Protein AF-A0A937Q7W2-F1 (afdb_monomer)

Mean predicted aligned error: 5.19 Å

Structure (mmCIF, N/CA/C/O backbone):
data_AF-A0A937Q7W2-F1
#
_entry.id   AF-A0A937Q7W2-F1
#
loop_
_atom_site.group_PDB
_atom_site.id
_atom_site.type_symbol
_atom_site.label_atom_id
_atom_site.label_alt_id
_atom_site.label_comp_id
_atom_site.label_asym_id
_atom_site.label_entity_id
_atom_site.label_seq_id
_atom_site.pdbx_PDB_ins_code
_atom_site.Cartn_x
_atom_site.Cartn_y
_atom_site.Cartn_z
_atom_site.occupancy
_atom_site.B_iso_or_equiv
_atom_site.auth_seq_id
_atom_site.auth_comp_id
_atom_site.auth_asym_id
_atom_site.auth_atom_id
_atom_site.pdbx_PDB_model_num
ATOM 1 N N . ILE A 1 1 ? 5.248 -11.087 -2.783 1.00 85.38 1 ILE A N 1
ATOM 2 C CA . ILE A 1 1 ? 5.780 -12.115 -3.715 1.00 85.38 1 ILE A CA 1
ATOM 3 C C . ILE A 1 1 ? 5.144 -11.975 -5.094 1.00 85.38 1 ILE A C 1
ATOM 5 O O . ILE A 1 1 ? 5.883 -11.715 -6.029 1.00 85.38 1 ILE A O 1
ATOM 9 N N . LEU A 1 2 ? 3.812 -12.060 -5.232 1.00 89.19 2 LEU A N 1
ATOM 10 C CA . LEU A 1 2 ? 3.140 -11.932 -6.537 1.00 89.19 2 LEU A CA 1
ATOM 11 C C . LEU A 1 2 ? 3.457 -10.609 -7.261 1.00 89.19 2 LEU A C 1
ATOM 13 O O . LEU A 1 2 ? 3.855 -10.629 -8.419 1.00 89.19 2 LEU A O 1
ATOM 17 N N . THR A 1 3 ? 3.338 -9.474 -6.566 1.00 88.69 3 THR A N 1
ATOM 18 C CA . THR A 1 3 ? 3.640 -8.138 -7.113 1.00 88.69 3 THR A CA 1
ATOM 19 C C . THR A 1 3 ? 5.086 -8.021 -7.585 1.00 88.69 3 THR A C 1
ATOM 21 O O . THR A 1 3 ? 5.343 -7.611 -8.709 1.00 88.69 3 THR A O 1
ATOM 24 N N . THR A 1 4 ? 6.036 -8.457 -6.758 1.00 91.88 4 THR A N 1
ATOM 25 C CA . THR A 1 4 ? 7.465 -8.475 -7.090 1.00 91.88 4 THR A CA 1
ATOM 26 C C . THR A 1 4 ? 7.774 -9.397 -8.274 1.00 91.88 4 THR A C 1
ATOM 28 O O . THR A 1 4 ? 8.563 -9.037 -9.141 1.00 91.88 4 THR A O 1
ATOM 31 N N . GLY A 1 5 ? 7.135 -10.569 -8.347 1.00 94.50 5 GLY A N 1
ATOM 32 C CA . GLY A 1 5 ? 7.278 -11.489 -9.479 1.00 94.50 5 GLY A CA 1
ATOM 33 C C . GLY A 1 5 ? 6.748 -10.888 -10.781 1.00 94.50 5 GLY A C 1
ATOM 34 O O . GLY A 1 5 ? 7.432 -10.935 -11.800 1.00 94.50 5 GLY A O 1
ATOM 35 N N . LEU A 1 6 ? 5.575 -10.251 -10.732 1.00 91.69 6 LEU A N 1
ATOM 36 C CA . LEU A 1 6 ? 5.004 -9.527 -11.867 1.00 91.69 6 LEU A CA 1
ATOM 37 C C . LEU A 1 6 ? 5.906 -8.366 -12.312 1.00 91.69 6 LEU A C 1
ATOM 39 O O . LEU A 1 6 ? 6.147 -8.208 -13.504 1.00 91.69 6 LEU A O 1
ATOM 43 N N . MET A 1 7 ? 6.456 -7.596 -11.370 1.00 94.50 7 MET A N 1
ATOM 44 C CA . MET A 1 7 ? 7.405 -6.517 -11.656 1.00 94.50 7 MET A CA 1
ATOM 45 C C . MET A 1 7 ? 8.634 -7.037 -12.415 1.00 94.50 7 MET A C 1
ATOM 47 O O . MET A 1 7 ? 8.986 -6.479 -13.450 1.00 94.50 7 MET A O 1
ATOM 51 N N . PHE A 1 8 ? 9.265 -8.121 -11.946 1.00 94.56 8 PHE A N 1
ATOM 52 C CA . PHE A 1 8 ? 10.420 -8.711 -12.632 1.00 94.56 8 PHE A CA 1
ATOM 53 C C . PHE A 1 8 ? 10.063 -9.297 -14.001 1.00 94.56 8 PHE A C 1
ATOM 55 O O . PHE A 1 8 ? 10.843 -9.166 -14.944 1.00 94.56 8 PHE A O 1
ATOM 62 N N . PHE A 1 9 ? 8.879 -9.896 -14.135 1.00 93.38 9 PHE A N 1
ATOM 63 C CA . PHE A 1 9 ? 8.378 -10.362 -15.424 1.00 93.38 9 PHE A CA 1
ATOM 64 C C . PHE A 1 9 ? 8.217 -9.202 -16.415 1.00 93.38 9 PHE A C 1
ATOM 66 O O . PHE A 1 9 ? 8.730 -9.283 -17.528 1.00 93.38 9 PHE A O 1
ATOM 73 N N . ILE A 1 10 ? 7.597 -8.091 -16.008 1.00 91.81 10 ILE A N 1
ATOM 74 C CA . ILE A 1 10 ? 7.454 -6.912 -16.873 1.00 91.81 10 ILE A CA 1
ATOM 75 C C . ILE A 1 10 ? 8.832 -6.319 -17.188 1.00 91.81 10 ILE A C 1
ATOM 77 O O . ILE A 1 10 ? 9.117 -6.043 -18.347 1.00 91.81 10 ILE A O 1
ATOM 81 N N . LEU A 1 11 ? 9.730 -6.201 -16.206 1.00 93.50 11 LEU A N 1
ATOM 82 C CA . LEU A 1 11 ? 11.099 -5.731 -16.436 1.00 93.50 11 LEU A CA 1
ATOM 83 C C . LEU A 1 11 ? 11.828 -6.571 -17.499 1.00 93.50 11 LEU A C 1
ATOM 85 O O . LEU A 1 11 ? 12.531 -6.012 -18.343 1.00 93.50 11 LEU A O 1
ATOM 89 N N . SER A 1 12 ? 11.624 -7.893 -17.507 1.00 91.88 12 SER A N 1
ATOM 90 C CA . SER A 1 12 ? 12.233 -8.786 -18.503 1.00 91.88 12 SER A CA 1
ATOM 91 C C . SER A 1 12 ? 11.815 -8.458 -19.944 1.00 91.88 12 SER A C 1
ATOM 93 O O . SER A 1 12 ? 12.620 -8.608 -20.860 1.00 91.88 12 SER A O 1
ATOM 95 N N . ILE A 1 13 ? 10.602 -7.925 -20.138 1.00 87.94 13 ILE A N 1
ATOM 96 C CA . ILE A 1 13 ? 10.093 -7.478 -21.443 1.00 87.94 13 ILE A CA 1
ATOM 97 C C . ILE A 1 13 ? 10.772 -6.164 -21.871 1.00 87.94 13 ILE A C 1
ATOM 99 O O . ILE A 1 13 ? 10.994 -5.932 -23.059 1.00 87.94 13 ILE A O 1
ATOM 103 N N . PHE A 1 14 ? 11.135 -5.302 -20.916 1.00 85.94 14 PHE A N 1
ATOM 104 C CA . PHE A 1 14 ? 11.669 -3.961 -21.181 1.00 85.94 14 PHE A CA 1
ATOM 105 C C . PHE A 1 14 ? 13.190 -3.925 -21.393 1.00 85.94 14 PHE A C 1
ATOM 107 O O . PHE A 1 14 ? 13.663 -3.095 -22.169 1.00 85.94 14 PHE A O 1
ATOM 114 N N . ILE A 1 15 ? 13.961 -4.814 -20.750 1.00 87.69 15 ILE A N 1
ATOM 115 C CA . ILE A 1 15 ? 15.435 -4.721 -20.680 1.00 87.69 15 ILE A CA 1
ATOM 116 C C . ILE A 1 15 ? 16.140 -4.641 -22.046 1.00 87.69 15 ILE A C 1
ATOM 118 O O . ILE A 1 15 ? 17.167 -3.971 -22.133 1.00 87.69 15 ILE A O 1
ATOM 122 N N . ASN A 1 16 ? 15.588 -5.243 -23.104 1.00 83.31 16 ASN A N 1
ATOM 123 C CA . ASN A 1 16 ? 16.199 -5.282 -24.443 1.00 83.31 16 ASN A CA 1
ATOM 124 C C . ASN A 1 16 ? 15.295 -4.714 -25.557 1.00 83.31 16 ASN A C 1
ATOM 126 O O . ASN A 1 16 ? 15.469 -5.044 -26.732 1.00 83.31 16 ASN A O 1
ATOM 130 N N . ASN A 1 17 ? 14.311 -3.878 -25.216 1.00 86.88 17 ASN A N 1
ATOM 131 C CA . ASN A 1 17 ? 13.348 -3.363 -26.191 1.00 86.88 17 ASN A CA 1
ATOM 132 C C . ASN A 1 17 ? 13.934 -2.205 -27.019 1.00 86.88 17 ASN A C 1
ATOM 134 O O . ASN A 1 17 ? 13.874 -1.061 -26.590 1.00 86.88 17 ASN A O 1
ATOM 138 N N . ARG A 1 18 ? 14.456 -2.479 -28.222 1.00 87.44 18 ARG A N 1
ATOM 139 C CA . ARG A 1 18 ? 15.082 -1.464 -29.098 1.00 87.44 18 ARG A CA 1
ATOM 140 C C . ARG A 1 18 ? 14.162 -0.297 -29.474 1.00 87.44 18 ARG A C 1
ATOM 142 O O . ARG A 1 18 ? 14.643 0.829 -29.562 1.00 87.44 18 ARG A O 1
ATOM 149 N N . GLU A 1 19 ? 12.865 -0.539 -29.642 1.00 88.81 19 GLU A N 1
ATOM 150 C CA . GLU A 1 19 ? 11.889 0.502 -30.004 1.00 88.81 19 GLU A CA 1
ATOM 151 C C . GLU A 1 19 ? 11.754 1.559 -28.906 1.00 88.81 19 GLU A C 1
ATOM 153 O O . GLU A 1 19 ? 11.670 2.756 -29.182 1.00 88.81 19 GLU A O 1
ATOM 158 N N . LEU A 1 20 ? 11.816 1.127 -27.642 1.00 87.25 20 LEU A N 1
ATOM 159 C CA . LEU A 1 20 ? 11.813 2.039 -26.503 1.00 87.25 20 LEU A CA 1
ATOM 160 C C . LEU A 1 20 ? 13.004 3.006 -26.572 1.00 87.25 20 LEU A C 1
ATOM 162 O O . LEU A 1 20 ? 12.830 4.201 -26.380 1.00 87.25 20 LEU A O 1
ATOM 166 N N . PHE A 1 21 ? 14.198 2.513 -26.902 1.00 89.94 21 PHE A N 1
ATOM 167 C CA . PHE A 1 21 ? 15.405 3.338 -27.040 1.00 89.94 21 PHE A CA 1
ATOM 168 C C . PHE A 1 21 ? 15.339 4.276 -28.247 1.00 89.94 21 PHE A C 1
ATOM 170 O O . PHE A 1 21 ? 15.738 5.440 -28.148 1.00 89.94 21 PHE A O 1
ATOM 177 N N . ALA A 1 22 ? 14.793 3.792 -29.365 1.00 90.06 22 ALA A N 1
ATOM 178 C CA . ALA A 1 22 ? 14.603 4.587 -30.572 1.00 90.06 22 ALA A CA 1
ATOM 179 C C . ALA A 1 22 ? 13.672 5.787 -30.325 1.00 90.06 22 ALA A C 1
ATOM 181 O O . ALA A 1 22 ? 13.958 6.890 -30.795 1.00 90.06 22 ALA A O 1
ATOM 182 N N . ALA A 1 23 ? 12.620 5.618 -29.514 1.00 90.69 23 ALA A N 1
ATOM 183 C CA . ALA A 1 23 ? 11.714 6.703 -29.128 1.00 90.69 23 ALA A CA 1
ATOM 184 C C . ALA A 1 23 ? 12.425 7.855 -28.387 1.00 90.69 23 ALA A C 1
ATOM 186 O O . ALA A 1 23 ? 12.034 9.014 -28.523 1.00 90.69 23 ALA A O 1
ATOM 187 N N . PHE A 1 24 ? 13.507 7.553 -27.661 1.00 90.12 24 PHE A N 1
ATOM 188 C CA . PHE A 1 24 ? 14.360 8.536 -26.982 1.00 90.12 24 PHE A CA 1
ATOM 189 C C . PHE A 1 24 ? 15.619 8.912 -27.783 1.00 90.12 24 PHE A C 1
ATOM 191 O O . PHE A 1 24 ? 16.509 9.570 -27.248 1.00 90.12 24 PHE A O 1
ATOM 198 N N . ARG A 1 25 ? 15.692 8.531 -29.069 1.00 91.25 25 ARG A N 1
ATOM 199 C CA . ARG A 1 25 ? 16.820 8.799 -29.983 1.00 91.25 25 ARG A CA 1
ATOM 200 C C . ARG A 1 25 ? 18.170 8.271 -29.481 1.00 91.25 25 ARG A C 1
ATOM 202 O O . ARG A 1 25 ? 19.205 8.888 -29.713 1.00 91.25 25 ARG A O 1
ATOM 209 N N . MET A 1 26 ? 18.163 7.130 -28.795 1.00 90.50 26 MET A N 1
ATOM 210 C CA . MET A 1 26 ? 19.389 6.455 -28.368 1.00 90.50 26 MET A CA 1
ATOM 211 C C . MET A 1 26 ? 19.883 5.494 -29.454 1.00 90.50 26 MET A C 1
ATOM 213 O O . MET A 1 26 ? 19.131 4.640 -29.917 1.00 90.50 26 MET A O 1
ATOM 217 N N . GLU A 1 27 ? 21.161 5.599 -29.825 1.00 87.44 27 GLU A N 1
ATOM 218 C CA . GLU A 1 27 ? 21.777 4.759 -30.868 1.00 87.44 27 GLU A CA 1
ATOM 219 C C . GLU A 1 27 ? 22.082 3.329 -30.390 1.00 87.44 27 GLU A C 1
ATOM 221 O O . GLU A 1 27 ? 22.078 2.381 -31.175 1.00 87.44 27 GLU A O 1
ATOM 226 N N . HIS A 1 28 ? 22.310 3.156 -29.084 1.00 87.12 28 HIS A N 1
ATOM 227 C CA . HIS A 1 28 ? 22.632 1.871 -28.473 1.00 87.12 28 HIS A CA 1
ATOM 228 C C . HIS A 1 28 ? 21.705 1.555 -27.299 1.00 87.12 28 HIS A C 1
ATOM 230 O O . HIS A 1 28 ? 21.349 2.425 -26.501 1.00 87.12 28 HIS A O 1
ATOM 236 N N . THR A 1 29 ? 21.362 0.276 -27.157 1.00 87.62 29 THR A N 1
ATOM 237 C CA . THR A 1 29 ? 20.664 -0.237 -25.975 1.00 87.62 29 THR A CA 1
ATOM 238 C C . THR A 1 29 ? 21.604 -0.249 -24.774 1.00 87.62 29 THR A C 1
ATOM 240 O O . THR A 1 29 ? 22.729 -0.738 -24.868 1.00 87.62 29 THR A O 1
ATOM 243 N N . SER A 1 30 ? 21.130 0.240 -23.630 1.00 89.81 30 SER A N 1
ATOM 244 C CA . SER A 1 30 ? 21.881 0.286 -22.373 1.00 89.81 30 SER A CA 1
ATOM 245 C C . SER A 1 30 ? 21.030 -0.259 -21.235 1.00 89.81 30 SER A C 1
ATOM 247 O O . SER A 1 30 ? 19.917 0.211 -21.013 1.00 89.81 30 SER A O 1
ATOM 249 N N . ILE A 1 31 ? 21.575 -1.208 -20.469 1.00 89.44 31 ILE A N 1
ATOM 250 C CA . ILE A 1 31 ? 20.884 -1.815 -19.319 1.00 89.44 31 ILE A CA 1
ATOM 251 C C . ILE A 1 31 ? 20.479 -0.741 -18.297 1.00 89.44 31 ILE A C 1
ATOM 253 O O . ILE A 1 31 ? 19.369 -0.772 -17.768 1.00 89.44 31 ILE A O 1
ATOM 257 N N . TYR A 1 32 ? 21.343 0.249 -18.059 1.00 90.69 32 TYR A N 1
ATOM 258 C CA . TYR A 1 32 ? 21.073 1.341 -17.121 1.00 90.69 32 TYR A CA 1
ATOM 259 C C . TYR A 1 32 ? 19.878 2.195 -17.557 1.00 90.69 32 TYR A C 1
ATOM 261 O O . TYR A 1 32 ? 19.019 2.530 -16.743 1.00 90.69 32 TYR A O 1
ATOM 269 N N . ALA A 1 33 ? 19.793 2.503 -18.851 1.00 90.88 33 ALA A N 1
ATOM 270 C CA . ALA A 1 33 ? 18.673 3.255 -19.403 1.00 90.88 33 ALA A CA 1
ATOM 271 C C . ALA A 1 33 ? 17.377 2.428 -19.400 1.00 90.88 33 ALA A C 1
ATOM 273 O O . ALA A 1 33 ? 16.329 2.970 -19.060 1.00 90.88 33 ALA A O 1
ATOM 274 N N . SER A 1 34 ? 17.441 1.113 -19.653 1.00 91.06 34 SER A N 1
ATOM 275 C CA . SER A 1 34 ? 16.278 0.223 -19.500 1.00 91.06 34 SER A CA 1
ATOM 276 C C . SER A 1 34 ? 15.702 0.263 -18.087 1.00 91.06 34 SER A C 1
ATOM 278 O O . SER A 1 34 ? 14.488 0.358 -17.928 1.00 91.06 34 SER A O 1
ATOM 280 N N . LEU A 1 35 ? 16.553 0.215 -17.056 1.00 92.31 35 LEU A N 1
ATOM 281 C CA . LEU A 1 35 ? 16.111 0.290 -15.660 1.00 92.31 35 LEU A CA 1
ATOM 282 C C . LEU A 1 35 ? 15.451 1.638 -15.345 1.00 92.31 35 LEU A C 1
ATOM 284 O O . LEU A 1 35 ? 14.422 1.676 -14.672 1.00 92.31 35 LEU A O 1
ATOM 288 N N . PHE A 1 36 ? 16.007 2.733 -15.868 1.00 91.75 36 PHE A N 1
ATOM 289 C CA . PHE A 1 36 ? 15.434 4.068 -15.711 1.00 91.75 36 PHE A CA 1
ATOM 290 C C . PHE A 1 36 ? 14.059 4.190 -16.387 1.00 91.75 36 PHE A C 1
ATOM 292 O O . PHE A 1 36 ? 13.086 4.590 -15.745 1.00 91.75 36 PHE A O 1
ATOM 299 N N . PHE A 1 37 ? 13.950 3.795 -17.660 1.00 91.06 37 PHE A N 1
ATOM 300 C CA . PHE A 1 37 ? 12.683 3.833 -18.394 1.00 91.06 37 PHE A CA 1
ATOM 301 C C . PHE A 1 37 ? 11.638 2.909 -17.781 1.00 91.06 37 PHE A C 1
ATOM 303 O O . PHE A 1 37 ? 10.476 3.296 -17.672 1.00 91.06 37 PHE A O 1
ATOM 310 N N . PHE A 1 38 ? 12.044 1.718 -17.336 1.00 93.19 38 PHE A N 1
ATOM 311 C CA . PHE A 1 38 ? 11.165 0.817 -16.606 1.00 93.19 38 PHE A CA 1
ATOM 312 C C . PHE A 1 38 ? 10.625 1.485 -15.342 1.00 93.19 38 PHE A C 1
ATOM 314 O O . PHE A 1 38 ? 9.417 1.479 -15.140 1.00 93.19 38 PHE A O 1
ATOM 321 N N . GLY A 1 39 ? 11.481 2.121 -14.534 1.00 92.38 39 GLY A N 1
ATOM 322 C CA . GLY A 1 39 ? 11.051 2.826 -13.326 1.00 92.38 39 GLY A CA 1
ATOM 323 C C . GLY A 1 39 ? 9.962 3.864 -13.602 1.00 92.38 39 GLY A C 1
ATOM 324 O O . GLY A 1 39 ? 8.972 3.910 -12.880 1.00 92.38 39 GLY A O 1
ATOM 325 N N . PHE A 1 40 ? 10.097 4.639 -14.681 1.00 91.00 40 PHE A N 1
ATOM 326 C CA . PHE A 1 40 ? 9.096 5.629 -15.084 1.00 91.00 40 PHE A CA 1
ATOM 327 C C . PHE A 1 40 ? 7.803 4.993 -15.622 1.00 91.00 40 PHE A C 1
ATOM 329 O O . PHE A 1 40 ? 6.704 5.348 -15.196 1.00 91.00 40 PHE A O 1
ATOM 336 N N . LEU A 1 41 ? 7.917 4.032 -16.542 1.00 91.12 41 LEU A N 1
ATOM 337 C CA . LEU A 1 41 ? 6.769 3.414 -17.218 1.00 91.12 41 LEU A CA 1
ATOM 338 C C . LEU A 1 41 ? 6.011 2.421 -16.329 1.00 91.12 41 LEU A C 1
ATOM 340 O O . LEU A 1 41 ? 4.838 2.143 -16.579 1.00 91.12 41 LEU A O 1
ATOM 344 N N . TYR A 1 42 ? 6.649 1.917 -15.273 1.00 93.88 42 TYR A N 1
ATOM 345 C CA . TYR A 1 42 ? 6.026 1.030 -14.298 1.00 93.88 42 TYR A CA 1
ATOM 346 C C . TYR A 1 42 ? 5.109 1.779 -13.319 1.00 93.88 42 TYR A C 1
ATOM 348 O O . TYR A 1 42 ? 4.168 1.176 -12.814 1.00 93.88 42 TYR A O 1
ATOM 356 N N . VAL A 1 43 ? 5.292 3.089 -13.098 1.00 94.12 43 VAL A N 1
ATOM 357 C CA . VAL A 1 43 ? 4.458 3.894 -12.176 1.00 94.12 43 VAL A CA 1
ATOM 358 C C . VAL A 1 43 ? 2.944 3.732 -12.398 1.00 94.12 43 VAL A C 1
ATOM 360 O O . VAL A 1 43 ? 2.241 3.440 -11.430 1.00 94.12 43 VAL A O 1
ATOM 363 N N . PRO A 1 44 ? 2.382 3.902 -13.614 1.00 93.38 44 PRO A N 1
ATOM 364 C CA . PRO A 1 44 ? 0.942 3.728 -13.820 1.00 93.38 44 PRO A CA 1
ATOM 365 C C . PRO A 1 44 ? 0.475 2.283 -13.593 1.00 93.38 44 PRO A C 1
ATOM 367 O O . PRO A 1 44 ? -0.637 2.068 -13.114 1.00 93.38 44 PRO A O 1
ATOM 370 N N . ILE A 1 45 ? 1.321 1.296 -13.899 1.00 93.12 45 ILE A N 1
ATOM 371 C CA . ILE A 1 45 ? 1.026 -0.121 -13.654 1.00 93.12 45 ILE A CA 1
ATOM 372 C C . ILE A 1 45 ? 0.955 -0.369 -12.145 1.00 93.12 45 ILE A C 1
ATOM 374 O O . ILE A 1 45 ? -0.026 -0.927 -11.653 1.00 93.12 45 ILE A O 1
ATOM 378 N N . ASP A 1 46 ? 1.962 0.100 -11.408 1.00 93.81 46 ASP A N 1
ATOM 379 C CA . ASP A 1 46 ? 2.023 0.006 -9.953 1.00 93.81 46 ASP A CA 1
ATOM 380 C C . ASP A 1 46 ? 0.831 0.700 -9.296 1.00 93.81 46 ASP A C 1
ATOM 382 O O . ASP A 1 46 ? 0.197 0.130 -8.415 1.00 93.81 46 ASP A O 1
ATOM 386 N N . MET A 1 47 ? 0.441 1.877 -9.792 1.00 93.56 47 MET A N 1
ATOM 387 C CA . MET A 1 47 ? -0.732 2.595 -9.303 1.00 93.56 47 MET A CA 1
ATOM 388 C C . MET A 1 47 ? -1.996 1.732 -9.382 1.00 93.56 47 MET A C 1
ATOM 390 O O . MET A 1 47 ? -2.721 1.630 -8.393 1.00 93.56 47 MET A O 1
ATOM 394 N N . ILE A 1 48 ? -2.245 1.060 -10.509 1.00 94.38 48 ILE A N 1
ATOM 395 C CA . ILE A 1 48 ? -3.406 0.172 -10.667 1.00 94.38 48 ILE A CA 1
ATOM 396 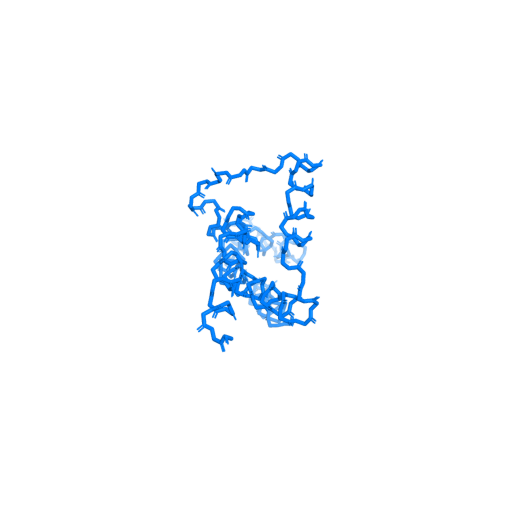C C . ILE A 1 48 ? -3.312 -1.014 -9.701 1.00 94.38 48 ILE A C 1
ATOM 398 O O . ILE A 1 48 ? -4.269 -1.299 -8.980 1.00 94.38 48 ILE A O 1
ATOM 402 N N . LEU A 1 49 ? -2.157 -1.683 -9.641 1.00 94.12 49 LEU A N 1
ATOM 403 C CA . LEU A 1 49 ? -1.935 -2.815 -8.737 1.00 94.12 49 LEU A CA 1
ATOM 404 C C . LEU A 1 49 ? -2.111 -2.412 -7.265 1.00 94.12 49 LEU A C 1
ATOM 406 O O . LEU A 1 49 ? -2.700 -3.161 -6.480 1.00 94.12 49 LEU A O 1
ATOM 410 N N . SER A 1 50 ? -1.662 -1.209 -6.902 1.00 94.06 50 SER A N 1
ATOM 411 C CA . SER A 1 50 ? -1.758 -0.663 -5.551 1.00 94.06 50 SER A CA 1
ATOM 412 C C . SER A 1 50 ? -3.208 -0.468 -5.115 1.00 94.06 50 SER A C 1
ATOM 414 O O . SER A 1 50 ? -3.518 -0.718 -3.956 1.00 94.06 50 SER A O 1
ATOM 416 N N . VAL A 1 51 ? -4.132 -0.122 -6.021 1.00 95.69 51 VAL A N 1
ATOM 417 C CA . VAL A 1 51 ? -5.561 0.009 -5.688 1.00 95.69 51 VAL A CA 1
ATOM 418 C C . VAL A 1 51 ? -6.131 -1.327 -5.209 1.00 95.69 51 VAL A C 1
ATOM 420 O O . VAL A 1 51 ? -6.805 -1.378 -4.176 1.00 95.69 51 VAL A O 1
ATOM 423 N N . PHE A 1 52 ? -5.820 -2.421 -5.912 1.00 94.75 52 PHE A N 1
ATOM 424 C CA . PHE A 1 52 ? -6.246 -3.766 -5.516 1.00 94.75 52 PHE A CA 1
ATOM 425 C C . PHE A 1 52 ? -5.569 -4.215 -4.218 1.00 94.75 52 PHE A C 1
ATOM 427 O O . PHE A 1 52 ? -6.238 -4.738 -3.324 1.00 94.75 52 PHE A O 1
ATOM 434 N N . GLY A 1 53 ? -4.264 -3.959 -4.081 1.00 94.75 53 GLY A N 1
ATOM 435 C CA . GLY A 1 53 ? -3.516 -4.250 -2.858 1.00 94.75 53 GLY A CA 1
ATOM 436 C C . GLY A 1 53 ? -4.072 -3.505 -1.642 1.00 94.75 53 GLY A C 1
ATOM 437 O O . GLY A 1 53 ? -4.319 -4.109 -0.601 1.00 94.75 53 GLY A O 1
ATOM 438 N N . ASN A 1 54 ? -4.364 -2.214 -1.796 1.00 95.94 54 ASN A N 1
ATOM 439 C CA . ASN A 1 54 ? -4.958 -1.373 -0.764 1.00 95.94 54 ASN A CA 1
ATOM 440 C C . ASN A 1 54 ? -6.366 -1.852 -0.392 1.00 95.94 54 ASN A C 1
ATOM 442 O O . ASN A 1 54 ? -6.721 -1.857 0.783 1.00 95.94 54 ASN A O 1
ATOM 446 N N . MET A 1 55 ? -7.172 -2.300 -1.360 1.00 95.62 55 MET A N 1
ATOM 447 C CA . MET A 1 55 ? -8.487 -2.883 -1.079 1.00 95.62 55 MET A CA 1
ATOM 448 C C . MET A 1 55 ? -8.385 -4.145 -0.216 1.00 95.62 55 MET A C 1
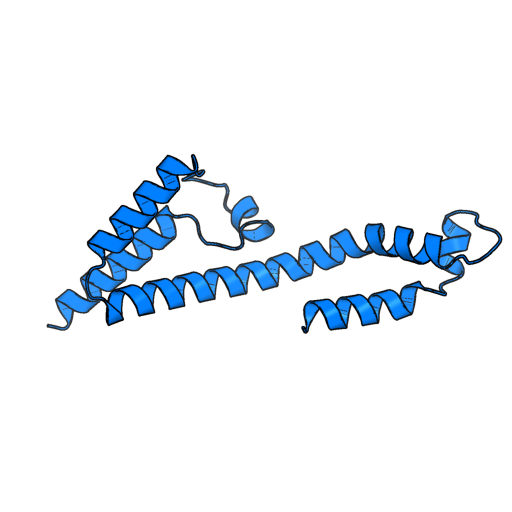ATOM 450 O O . MET A 1 55 ? -9.124 -4.271 0.761 1.00 95.62 55 MET A O 1
ATOM 454 N N . LEU A 1 56 ? -7.454 -5.044 -0.542 1.00 96.12 56 LEU A N 1
ATOM 455 C CA . LEU A 1 56 ? -7.214 -6.253 0.243 1.00 96.12 56 LEU A CA 1
ATOM 456 C C . LEU A 1 56 ? -6.680 -5.917 1.645 1.00 96.12 56 LEU A C 1
ATOM 458 O O . LEU A 1 56 ? -7.182 -6.439 2.635 1.00 96.12 56 LEU A O 1
ATOM 462 N N . SER A 1 57 ? -5.731 -4.984 1.736 1.00 96.88 57 SER A N 1
ATOM 463 C CA . SER A 1 57 ? -5.180 -4.497 3.005 1.00 96.88 57 SER A CA 1
ATOM 464 C C . SER A 1 57 ? -6.270 -3.931 3.922 1.00 96.88 57 SER A C 1
ATOM 466 O O . SER A 1 57 ? -6.357 -4.297 5.092 1.00 96.88 57 SER A O 1
ATOM 468 N N . ARG A 1 58 ? -7.180 -3.109 3.382 1.00 97.00 58 ARG A N 1
ATOM 469 C CA . ARG A 1 58 ? -8.316 -2.566 4.142 1.00 97.00 58 ARG A CA 1
ATOM 470 C C . ARG A 1 58 ? -9.245 -3.654 4.672 1.00 97.00 58 ARG A C 1
ATOM 472 O O . ARG A 1 58 ? -9.749 -3.527 5.783 1.00 97.00 58 ARG A O 1
ATOM 479 N N . ARG A 1 59 ? -9.465 -4.721 3.901 1.00 96.81 59 ARG A N 1
ATOM 480 C CA . ARG A 1 59 ? -10.248 -5.875 4.353 1.00 96.81 59 ARG A CA 1
ATOM 481 C C . ARG A 1 59 ? -9.559 -6.599 5.513 1.00 96.81 59 ARG A C 1
ATOM 483 O O . ARG A 1 59 ? -10.218 -6.858 6.515 1.00 96.81 59 ARG A O 1
ATOM 490 N N . HIS A 1 60 ? -8.255 -6.852 5.407 1.00 97.50 60 HIS A N 1
ATOM 491 C CA . HIS A 1 60 ? -7.487 -7.486 6.481 1.00 97.50 60 HIS A CA 1
ATOM 492 C C . HIS A 1 60 ? -7.501 -6.663 7.776 1.00 97.50 60 HIS A C 1
ATOM 494 O O . HIS A 1 60 ? -7.572 -7.237 8.855 1.00 97.50 60 HIS A O 1
ATOM 500 N N . GLU A 1 61 ? -7.492 -5.328 7.693 1.00 97.06 61 GLU A N 1
ATOM 501 C CA . GLU A 1 61 ? -7.638 -4.471 8.879 1.00 97.06 61 GLU A CA 1
ATOM 502 C C . GLU A 1 61 ? -8.977 -4.675 9.593 1.00 97.06 61 GLU A C 1
ATOM 504 O O . GLU A 1 61 ? -9.003 -4.744 10.817 1.00 97.06 61 GLU A O 1
ATOM 509 N N . TYR A 1 62 ? -10.088 -4.804 8.860 1.00 96.69 62 TYR A N 1
ATOM 510 C CA . TYR A 1 62 ? -11.384 -5.080 9.488 1.00 96.69 62 TYR A CA 1
ATOM 511 C C . TYR A 1 62 ? -11.442 -6.475 10.113 1.00 96.69 62 TYR A C 1
ATOM 513 O O . TYR A 1 62 ? -12.003 -6.629 11.194 1.00 96.69 62 TYR A O 1
ATOM 521 N N . GLU A 1 63 ? -10.858 -7.477 9.454 1.00 96.81 63 GLU A N 1
ATOM 522 C CA . GLU A 1 63 ? -10.764 -8.844 9.981 1.00 96.81 63 GLU A CA 1
ATOM 523 C C . GLU A 1 63 ? -9.888 -8.889 11.247 1.00 96.81 63 GLU A C 1
ATOM 525 O O . GLU A 1 63 ? -10.241 -9.540 12.230 1.00 96.81 63 GLU A O 1
ATOM 530 N N . ALA A 1 64 ? -8.786 -8.134 11.271 1.00 96.19 64 ALA A N 1
ATOM 531 C CA . ALA A 1 64 ? -7.930 -7.990 12.445 1.00 96.19 64 ALA A CA 1
ATOM 532 C C . ALA A 1 64 ? -8.633 -7.246 13.592 1.00 96.19 64 ALA A C 1
ATOM 534 O O . ALA A 1 64 ? -8.515 -7.655 14.750 1.00 96.19 64 ALA A O 1
ATOM 535 N N . ASP A 1 65 ? -9.386 -6.185 13.283 1.00 96.06 65 ASP A N 1
ATOM 536 C CA . ASP A 1 65 ? -10.177 -5.446 14.269 1.00 96.06 65 ASP A CA 1
ATOM 537 C C . ASP A 1 65 ? -11.243 -6.339 14.913 1.00 96.06 65 ASP A C 1
ATOM 539 O O . ASP A 1 65 ? -11.389 -6.343 16.138 1.00 96.06 65 ASP A O 1
ATOM 543 N N . ASP A 1 66 ? -11.955 -7.123 14.102 1.00 94.81 66 ASP A N 1
ATOM 544 C CA . ASP A 1 66 ? -12.939 -8.091 14.583 1.00 94.81 66 ASP A CA 1
ATOM 545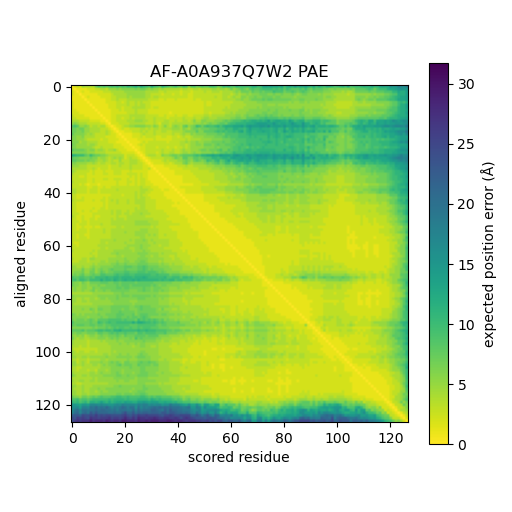 C C . ASP A 1 66 ? -12.288 -9.148 15.484 1.00 94.81 66 ASP A C 1
ATOM 547 O O . ASP A 1 66 ? -12.705 -9.333 16.630 1.00 94.81 66 ASP A O 1
ATOM 551 N N . TYR A 1 67 ? -11.196 -9.766 15.028 1.00 95.25 67 TYR A N 1
ATOM 552 C CA . TYR A 1 67 ? -10.457 -10.759 15.807 1.00 95.25 67 TYR A CA 1
ATOM 553 C C . TYR A 1 67 ? -9.965 -10.209 17.158 1.00 95.25 67 TYR A C 1
ATOM 555 O O . TYR A 1 67 ? -10.086 -10.871 18.194 1.00 95.25 67 TYR A O 1
ATOM 563 N N . ALA A 1 68 ? -9.436 -8.983 17.182 1.00 93.88 68 ALA A N 1
ATOM 564 C CA . ALA A 1 68 ? -8.968 -8.347 18.410 1.00 93.88 68 ALA A CA 1
ATOM 565 C C . ALA A 1 68 ? -10.118 -8.100 19.401 1.00 93.88 68 ALA A C 1
ATOM 567 O O . ALA A 1 68 ? -9.978 -8.351 20.603 1.00 93.88 68 ALA A O 1
ATOM 568 N N . VAL A 1 69 ? -11.270 -7.636 18.907 1.00 93.56 69 VAL A N 1
ATOM 569 C CA . VAL A 1 69 ? -12.455 -7.361 19.730 1.00 93.56 69 VAL A CA 1
ATOM 570 C C . VAL A 1 69 ? -13.059 -8.645 20.288 1.00 93.56 69 VAL A C 1
ATOM 572 O O . VAL A 1 69 ? -13.383 -8.685 21.478 1.00 93.56 69 VAL A O 1
ATOM 575 N N . THR A 1 70 ? -13.195 -9.686 19.467 1.00 91.06 70 THR A N 1
ATOM 576 C CA . THR A 1 70 ? -13.782 -10.972 19.876 1.00 91.06 70 THR A CA 1
ATOM 577 C C . THR A 1 70 ? -12.888 -11.715 20.869 1.00 91.06 70 THR A C 1
ATOM 579 O O . THR A 1 70 ? -13.390 -12.263 21.854 1.00 91.06 70 THR A O 1
ATOM 582 N N . THR A 1 71 ? -11.567 -11.663 20.675 1.00 93.25 71 THR A N 1
ATOM 583 C CA . THR A 1 71 ? -10.593 -12.350 21.535 1.00 93.25 71 THR A CA 1
ATOM 584 C C . THR A 1 71 ? -10.382 -11.625 22.863 1.00 93.25 71 THR A C 1
ATOM 586 O O . THR A 1 71 ? -10.475 -12.234 23.928 1.00 93.25 71 THR A O 1
ATOM 589 N N . TYR A 1 7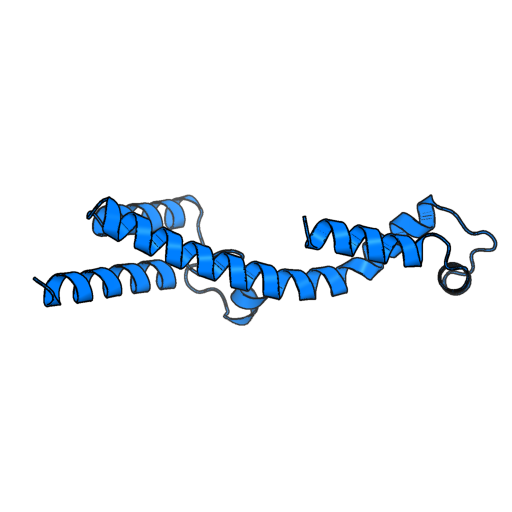2 ? -10.111 -10.314 22.836 1.00 91.19 72 TYR A N 1
ATOM 590 C CA . TYR A 1 72 ? -9.774 -9.559 24.049 1.00 91.19 72 TYR A CA 1
ATOM 591 C C . TYR A 1 72 ? -11.008 -9.061 24.816 1.00 91.19 72 TYR A C 1
ATOM 593 O O . TYR A 1 72 ? -10.909 -8.710 25.992 1.00 91.19 72 TYR A O 1
ATOM 601 N N . ARG A 1 73 ? -12.179 -9.010 24.162 1.00 88.62 73 ARG A N 1
ATOM 602 C CA . ARG A 1 73 ? -13.474 -8.609 24.744 1.00 88.62 73 ARG A CA 1
ATOM 603 C C . ARG A 1 73 ? -13.480 -7.225 25.410 1.00 88.62 73 ARG A C 1
ATOM 605 O O . ARG A 1 73 ? -14.360 -6.924 26.212 1.00 88.62 73 ARG A O 1
ATOM 612 N N . LYS A 1 74 ? -12.538 -6.341 25.049 1.00 91.25 74 LYS A N 1
ATOM 613 C CA . LYS A 1 74 ? -12.505 -4.924 25.478 1.00 91.25 74 LYS A CA 1
ATOM 614 C C . LYS A 1 74 ? -12.513 -3.939 24.298 1.00 91.25 74 LYS A C 1
ATOM 616 O O . LYS A 1 74 ? -11.578 -3.154 24.128 1.00 91.25 74 LYS A O 1
ATOM 621 N N . PRO A 1 75 ? -13.590 -3.912 23.500 1.00 92.81 75 PRO A N 1
ATOM 622 C CA . PRO A 1 75 ? -13.729 -3.005 22.357 1.00 92.81 75 PRO A CA 1
ATOM 623 C C . PRO A 1 75 ? -13.575 -1.513 22.698 1.00 92.81 75 PRO A C 1
ATOM 625 O O . PRO A 1 75 ? -13.059 -0.750 21.884 1.00 92.81 75 PRO A O 1
ATOM 628 N N . GLN A 1 76 ? -13.953 -1.072 23.906 1.00 94.44 76 GLN A N 1
ATOM 629 C CA . GLN A 1 76 ? -13.768 0.332 24.308 1.00 94.44 76 GLN A CA 1
ATOM 630 C C . GLN A 1 76 ? -12.290 0.723 24.431 1.00 94.44 76 GLN A C 1
ATOM 632 O O . GLN A 1 76 ? -11.916 1.827 24.037 1.00 94.44 76 GLN A O 1
ATOM 637 N N . SER A 1 77 ? -11.437 -0.184 24.920 1.00 94.44 77 SER A N 1
ATOM 638 C CA . SER A 1 77 ? -9.990 0.044 24.997 1.00 94.44 77 SER A CA 1
ATOM 639 C C . SER A 1 77 ? -9.381 0.188 23.602 1.00 94.44 77 SER A C 1
ATOM 641 O O . SER A 1 77 ? -8.561 1.075 23.383 1.00 94.44 77 SER A O 1
ATOM 643 N N . MET A 1 78 ? -9.842 -0.615 22.640 1.00 94.81 78 MET A N 1
ATOM 644 C CA . MET A 1 78 ? -9.415 -0.513 21.245 1.00 94.81 78 MET A CA 1
ATOM 645 C C . MET A 1 78 ? -9.845 0.812 20.603 1.00 94.81 78 MET A C 1
ATOM 647 O O . MET A 1 78 ? -9.031 1.496 19.987 1.00 94.81 78 MET A O 1
ATOM 651 N N . ILE A 1 79 ? -11.101 1.230 20.802 1.00 96.38 79 ILE A N 1
ATOM 652 C CA . ILE A 1 79 ? -11.589 2.533 20.323 1.00 96.38 79 ILE A CA 1
ATOM 653 C C . ILE A 1 79 ? -10.770 3.679 20.935 1.00 96.38 79 ILE A C 1
ATOM 655 O O . ILE A 1 79 ? -10.433 4.634 20.233 1.00 96.38 79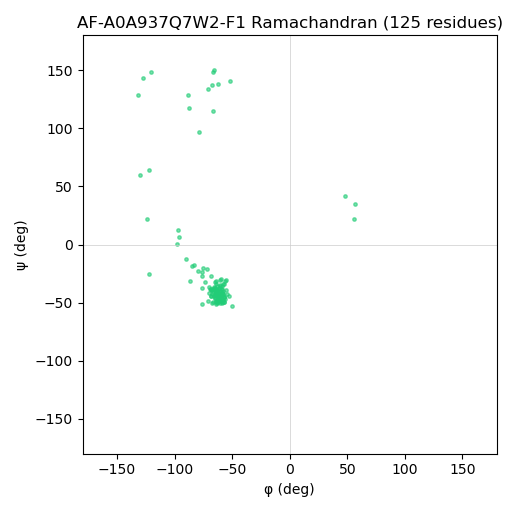 ILE A O 1
ATOM 659 N N . ALA A 1 80 ? -10.450 3.606 22.230 1.00 97.00 80 ALA A N 1
ATOM 660 C CA . ALA A 1 80 ? -9.628 4.610 22.900 1.00 97.00 80 ALA A CA 1
ATOM 661 C C . ALA A 1 80 ? -8.207 4.665 22.317 1.00 97.00 80 ALA A C 1
ATOM 663 O O . ALA A 1 80 ? -7.709 5.756 22.043 1.00 97.00 80 ALA A O 1
ATOM 664 N N . ALA A 1 81 ? -7.591 3.508 22.056 1.00 95.75 81 ALA A N 1
ATOM 665 C CA . ALA A 1 81 ? -6.276 3.422 21.426 1.00 95.75 81 ALA A CA 1
ATOM 666 C C . ALA A 1 81 ? -6.274 4.027 20.012 1.00 95.75 81 ALA A C 1
ATOM 668 O O . ALA A 1 81 ? -5.426 4.863 19.710 1.00 95.75 81 ALA A O 1
ATOM 669 N N . LEU A 1 82 ? -7.265 3.691 19.176 1.00 96.31 82 LEU A N 1
ATOM 670 C CA . LEU A 1 82 ? -7.408 4.244 17.824 1.00 96.31 82 LEU A CA 1
ATOM 671 C C . LEU A 1 82 ? -7.566 5.771 17.833 1.00 96.31 82 LEU A C 1
ATOM 673 O O . LEU A 1 82 ? -6.948 6.468 17.026 1.00 96.31 82 LEU A O 1
ATOM 677 N N . LYS A 1 83 ? -8.365 6.308 18.764 1.00 96.81 83 LYS A N 1
ATOM 678 C CA . LYS A 1 83 ? -8.507 7.760 18.943 1.00 96.81 83 LYS A CA 1
ATOM 679 C C . LYS A 1 83 ? -7.191 8.404 19.355 1.00 96.81 83 LYS A C 1
ATOM 681 O O . LYS A 1 83 ? -6.811 9.402 18.754 1.00 96.81 83 LYS A O 1
ATOM 686 N N . LYS A 1 84 ? -6.504 7.830 20.347 1.00 97.12 84 LYS A N 1
ATOM 687 C CA . LYS A 1 84 ? -5.225 8.348 20.837 1.00 97.12 84 LYS A CA 1
ATOM 688 C C . LYS A 1 84 ? -4.186 8.393 19.716 1.00 97.12 84 LYS A C 1
ATOM 690 O O . LYS A 1 84 ? -3.657 9.458 19.439 1.00 97.12 84 LYS A O 1
ATOM 695 N N . LEU A 1 85 ? -4.009 7.291 18.985 1.00 96.06 85 LEU A N 1
ATOM 696 C CA . LEU A 1 85 ? -3.102 7.231 17.833 1.00 96.06 85 LEU A CA 1
ATOM 697 C C . LEU A 1 85 ? -3.456 8.246 16.742 1.00 96.06 85 LEU A C 1
ATOM 699 O O . LEU A 1 85 ? -2.563 8.791 16.100 1.00 96.06 85 LEU A O 1
ATOM 703 N N . SER A 1 86 ? -4.746 8.511 16.524 1.00 95.69 86 SER A N 1
ATOM 704 C CA . SER A 1 86 ? -5.176 9.503 15.531 1.00 95.69 86 SER A CA 1
ATOM 705 C C . SER A 1 86 ? -4.841 10.929 15.953 1.00 95.69 86 SER A C 1
ATOM 707 O O . SER A 1 86 ? -4.461 11.730 15.103 1.00 95.69 86 SER A O 1
ATOM 709 N N . VAL A 1 87 ? -4.977 11.241 17.245 1.00 96.50 87 VAL A N 1
ATOM 710 C CA . VAL A 1 87 ? -4.589 12.541 17.811 1.00 96.50 87 VAL A CA 1
ATOM 711 C C . VAL A 1 87 ? -3.074 12.703 17.753 1.00 96.50 87 VAL A C 1
ATOM 713 O O . VAL A 1 87 ? -2.600 13.695 17.208 1.00 96.50 87 VAL A O 1
ATOM 716 N N . ASP A 1 88 ? -2.331 11.703 18.230 1.00 97.00 88 ASP A N 1
ATOM 717 C CA . ASP A 1 88 ? -0.867 11.735 18.299 1.00 97.00 88 ASP A CA 1
ATOM 718 C C . ASP A 1 88 ? -0.234 11.893 16.903 1.00 97.00 88 ASP A C 1
ATOM 720 O O . ASP A 1 88 ? 0.765 12.591 16.751 1.00 97.00 88 ASP A O 1
ATOM 724 N N . ASN A 1 89 ? -0.845 11.305 15.865 1.00 95.81 89 ASN A N 1
ATOM 725 C CA . ASN A 1 89 ? -0.373 11.402 14.479 1.00 95.81 89 ASN A CA 1
ATOM 726 C C . ASN A 1 89 ? -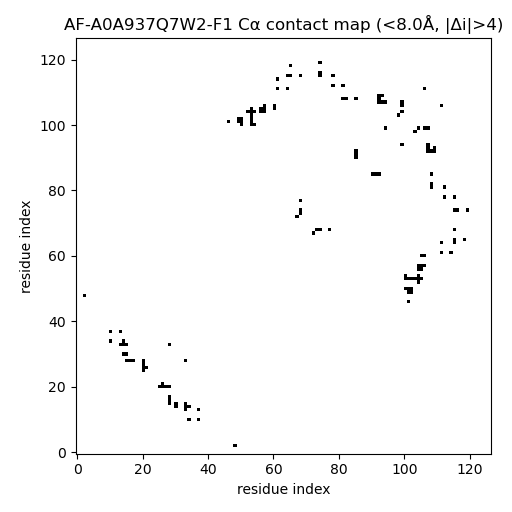1.071 12.492 13.645 1.00 95.81 89 ASN A C 1
ATOM 728 O O . ASN A 1 89 ? -0.876 12.525 12.430 1.00 95.81 89 ASN A O 1
ATOM 732 N N . LEU A 1 90 ? -1.924 13.338 14.243 1.00 94.19 90 LEU A N 1
ATOM 733 C CA . LEU A 1 90 ? -2.697 14.381 13.542 1.00 94.19 90 LEU A CA 1
ATOM 734 C C . LEU A 1 90 ? -3.414 13.853 12.283 1.00 94.19 90 LEU A C 1
ATOM 736 O O . LEU A 1 90 ? -3.416 14.467 11.214 1.00 94.19 90 LEU A O 1
ATOM 740 N N . SER A 1 91 ? -3.999 12.663 12.402 1.00 91.38 91 SER A N 1
ATOM 741 C CA . SER A 1 91 ? -4.573 11.940 11.270 1.00 91.38 91 SER A CA 1
ATOM 742 C C . SER A 1 91 ? -5.802 12.652 10.708 1.00 91.38 91 SER A C 1
ATOM 744 O O . SER A 1 91 ? -6.689 13.074 11.451 1.00 91.38 91 SER A O 1
ATOM 746 N N . ASN A 1 92 ? -5.909 12.720 9.377 1.00 92.50 92 ASN A N 1
ATOM 747 C CA . ASN A 1 92 ? -7.114 13.232 8.727 1.00 92.50 92 ASN A CA 1
ATOM 748 C C . ASN A 1 92 ? -8.298 12.284 8.987 1.00 92.50 92 ASN A C 1
ATOM 750 O O . ASN A 1 92 ? -8.308 11.143 8.522 1.00 92.50 92 ASN A O 1
ATOM 754 N N . LEU A 1 93 ? -9.303 12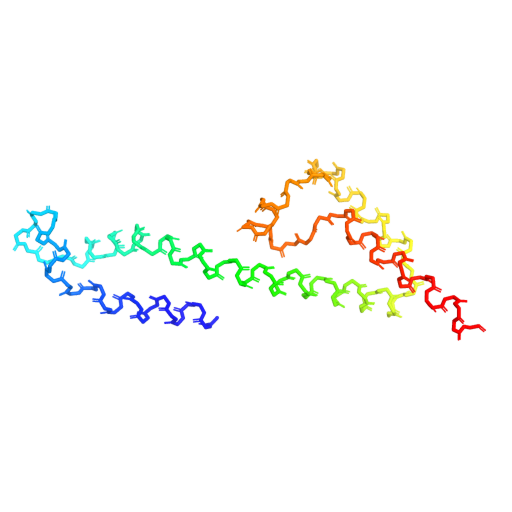.773 9.714 1.00 90.12 93 LEU A N 1
ATOM 755 C CA . LEU A 1 93 ? -10.475 11.994 10.115 1.00 90.12 93 LEU A CA 1
ATOM 756 C C . LEU A 1 93 ? -11.523 11.864 9.002 1.00 90.12 93 LEU A C 1
ATOM 758 O O . LEU A 1 93 ? -12.315 10.922 9.023 1.00 90.12 93 LEU A O 1
ATOM 762 N N . THR A 1 94 ? -11.529 12.785 8.037 1.00 91.88 94 THR A N 1
ATOM 763 C CA . THR A 1 94 ? -12.509 12.843 6.941 1.00 91.88 94 THR A CA 1
ATOM 764 C C . THR A 1 94 ? -11.810 12.976 5.584 1.00 91.88 94 THR A C 1
ATOM 766 O O . THR A 1 94 ? -11.998 13.972 4.878 1.00 91.88 94 THR A O 1
ATOM 769 N N . PRO A 1 95 ? -10.961 12.005 5.204 1.00 93.94 95 PRO A N 1
ATOM 770 C CA . PRO A 1 95 ? -10.318 12.014 3.901 1.00 93.94 95 PRO A CA 1
ATOM 771 C C . PRO A 1 95 ? -11.350 11.827 2.785 1.00 93.94 95 PRO A C 1
ATOM 773 O O . PRO A 1 95 ? -12.349 11.125 2.942 1.00 93.94 95 PRO A O 1
ATOM 776 N N . HIS A 1 96 ? -11.083 12.432 1.629 1.00 96.12 96 HIS A N 1
ATOM 777 C CA . HIS A 1 96 ? -11.941 12.275 0.459 1.00 96.12 96 HIS A CA 1
ATOM 778 C C . HIS A 1 96 ? -11.973 10.800 -0.003 1.00 96.12 96 HIS A C 1
ATOM 780 O O . HIS A 1 96 ? -10.902 10.193 -0.103 1.00 96.12 96 HIS A O 1
ATOM 786 N N . PRO A 1 97 ? -13.136 10.227 -0.380 1.00 93.81 97 PRO A N 1
ATOM 787 C CA . PRO A 1 97 ? -13.252 8.816 -0.770 1.00 93.81 97 PRO A CA 1
ATOM 788 C C . PRO A 1 97 ? -12.263 8.372 -1.856 1.00 93.81 97 PRO A C 1
ATOM 790 O O . PRO A 1 97 ? -11.602 7.349 -1.707 1.00 93.81 97 PRO A O 1
ATOM 793 N N . PHE A 1 98 ? -12.072 9.174 -2.912 1.00 94.81 98 PHE A N 1
ATOM 794 C CA . PHE A 1 98 ? -11.069 8.871 -3.945 1.00 94.81 98 PHE A CA 1
ATOM 795 C C . PHE A 1 98 ? -9.646 8.767 -3.391 1.00 94.81 98 PHE A C 1
ATOM 797 O O . PHE A 1 98 ? -8.894 7.888 -3.801 1.00 94.81 98 PHE A O 1
ATOM 804 N N . LYS A 1 99 ? -9.275 9.616 -2.427 1.00 94.50 99 LYS A N 1
ATOM 805 C CA . LYS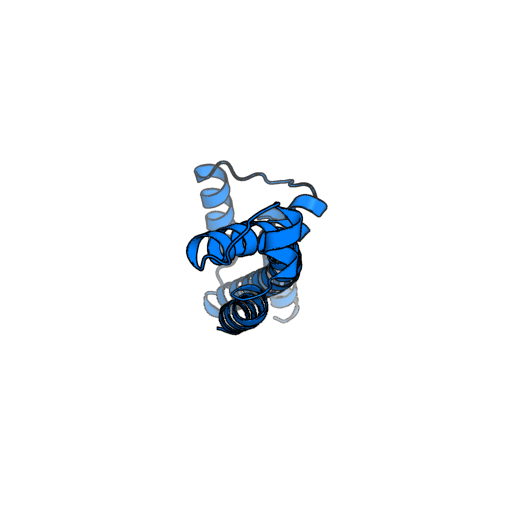 A 1 99 ? -7.947 9.555 -1.812 1.00 94.50 99 LYS A CA 1
ATOM 806 C C . LYS A 1 99 ? -7.773 8.271 -1.001 1.00 94.50 99 LYS A C 1
ATOM 808 O O . LYS A 1 99 ? -6.701 7.669 -1.046 1.00 94.50 99 LYS A O 1
ATOM 813 N N . VAL A 1 100 ? -8.831 7.834 -0.316 1.00 94.31 100 VAL A N 1
ATOM 814 C CA . VAL A 1 100 ? -8.846 6.564 0.422 1.00 94.31 100 VAL A CA 1
ATOM 815 C C . VAL A 1 100 ? -8.674 5.387 -0.534 1.00 94.31 100 VAL A C 1
ATOM 817 O O . VAL A 1 100 ? -7.788 4.561 -0.336 1.00 94.31 100 VAL A O 1
ATOM 820 N N . ILE A 1 101 ? -9.467 5.337 -1.607 1.00 93.44 101 ILE A N 1
ATOM 821 C CA . ILE A 1 101 ? -9.423 4.245 -2.588 1.00 93.44 101 ILE A CA 1
ATOM 822 C C . ILE A 1 101 ? -8.031 4.131 -3.212 1.00 93.44 101 ILE A C 1
ATOM 824 O O . ILE A 1 101 ? -7.471 3.034 -3.240 1.00 93.44 101 ILE A O 1
ATOM 828 N N . LEU A 1 102 ? -7.481 5.258 -3.671 1.00 93.56 102 LEU A N 1
ATOM 829 C CA . LEU A 1 102 ? -6.245 5.291 -4.447 1.00 93.56 102 LEU A CA 1
ATOM 830 C C . LEU A 1 102 ? -4.989 5.099 -3.599 1.00 93.56 102 LEU A C 1
ATOM 832 O O . LEU A 1 102 ? -4.040 4.486 -4.068 1.00 93.56 102 LEU A O 1
ATOM 836 N N . THR A 1 103 ? -4.941 5.643 -2.380 1.00 93.75 103 THR A N 1
ATOM 837 C CA . THR A 1 103 ? -3.672 5.742 -1.635 1.00 93.75 103 THR A CA 1
ATOM 838 C C . THR A 1 103 ? -3.691 5.060 -0.268 1.00 93.75 103 THR A C 1
ATOM 840 O O . THR A 1 103 ? -2.629 4.712 0.234 1.00 93.75 103 THR A O 1
ATOM 843 N N . TYR A 1 104 ? -4.846 4.894 0.381 1.00 94.56 104 TYR A N 1
ATOM 844 C CA . TYR A 1 104 ? -4.857 4.458 1.779 1.00 94.56 104 TYR A CA 1
ATOM 845 C C . TYR A 1 104 ? -4.841 2.931 1.869 1.00 94.56 104 TYR A C 1
ATOM 847 O O . TYR A 1 104 ? -5.805 2.271 1.473 1.00 94.56 104 TYR A O 1
ATOM 855 N N . SER A 1 105 ? -3.788 2.375 2.467 1.00 93.62 105 SER A N 1
ATOM 856 C CA . SER A 1 105 ? -3.694 0.947 2.799 1.00 93.62 105 SER A CA 1
ATOM 857 C C . SER A 1 105 ? -4.610 0.538 3.960 1.00 93.62 105 SER A C 1
ATOM 859 O O . SER A 1 105 ? -4.963 -0.635 4.075 1.00 93.62 105 SER A O 1
ATOM 861 N N . HIS A 1 106 ? -5.030 1.495 4.794 1.00 94.06 106 HIS A N 1
ATOM 862 C CA . HIS A 1 106 ? -5.907 1.271 5.946 1.00 94.06 106 HIS A CA 1
ATOM 863 C C . HIS A 1 106 ? -7.207 2.079 5.821 1.00 94.06 106 HIS A C 1
ATOM 865 O O . HIS A 1 106 ? -7.192 3.183 5.264 1.00 94.06 106 HIS A O 1
ATOM 871 N N . PRO A 1 107 ? -8.341 1.580 6.346 1.00 94.50 107 PRO A N 1
ATOM 872 C CA . PRO A 1 107 ? -9.572 2.355 6.367 1.00 94.50 107 PRO A CA 1
ATOM 873 C C . PRO A 1 107 ? -9.431 3.581 7.285 1.00 94.50 107 PRO A C 1
ATOM 875 O O . PRO A 1 107 ? -8.712 3.512 8.290 1.00 94.50 107 PRO A O 1
ATOM 878 N N . PRO A 1 108 ? -10.138 4.691 7.007 1.00 95.62 108 PRO A N 1
ATOM 879 C CA . PRO A 1 108 ? -10.205 5.830 7.915 1.00 95.62 108 PRO A CA 1
ATOM 880 C C . PRO A 1 108 ? -10.613 5.403 9.328 1.00 95.62 108 PRO A C 1
ATOM 882 O O . PRO A 1 108 ? -11.509 4.576 9.516 1.00 95.62 108 PRO A O 1
ATOM 885 N N . VAL A 1 109 ? -10.002 6.014 10.345 1.00 95.94 109 VAL A N 1
ATOM 886 C CA . VAL A 1 109 ? -10.225 5.619 11.746 1.00 95.94 109 VAL A CA 1
ATOM 887 C C . VAL A 1 109 ? -11.700 5.679 12.158 1.00 95.94 109 VAL A C 1
ATOM 889 O O . VAL A 1 109 ? -12.174 4.837 12.921 1.00 95.94 109 VAL A O 1
ATOM 892 N N . LEU A 1 110 ? -12.461 6.636 11.615 1.00 95.06 110 LEU A N 1
ATOM 893 C CA . LEU A 1 110 ? -13.893 6.749 11.884 1.00 95.06 110 LEU A CA 1
ATOM 894 C C . LEU A 1 110 ? -14.673 5.525 11.391 1.00 95.06 110 LEU A C 1
ATOM 896 O O . LEU A 1 110 ? -15.632 5.118 12.046 1.00 95.06 110 LEU A O 1
ATOM 900 N N . GLU A 1 111 ? -14.279 4.930 10.266 1.00 95.62 111 GLU A N 1
ATOM 901 C CA . GLU A 1 111 ? -14.913 3.723 9.732 1.00 95.62 111 GLU A CA 1
ATOM 902 C C . GLU A 1 111 ? -14.600 2.505 10.601 1.00 95.62 111 GLU A C 1
ATOM 904 O O . GLU A 1 111 ? -15.514 1.754 10.941 1.00 95.62 111 GLU A O 1
ATOM 909 N N . ARG A 1 112 ? -13.349 2.370 11.058 1.00 96.69 112 ARG A N 1
ATOM 910 C CA . ARG A 1 112 ? -12.936 1.310 11.994 1.00 96.69 112 ARG A CA 1
ATOM 911 C C . ARG A 1 112 ? -13.700 1.383 13.313 1.00 96.69 112 ARG A C 1
ATOM 913 O O . ARG A 1 112 ? -14.304 0.406 13.745 1.00 96.69 112 ARG A O 1
ATOM 920 N N . ILE A 1 113 ? -13.789 2.571 13.918 1.00 96.19 113 ILE A N 1
ATOM 921 C CA . ILE A 1 113 ? -14.554 2.776 15.160 1.00 96.19 113 ILE A CA 1
ATOM 922 C C . ILE A 1 113 ? -16.039 2.435 14.960 1.00 96.19 113 ILE A C 1
ATOM 924 O O . ILE A 1 113 ? -16.661 1.843 15.846 1.00 96.19 113 ILE A O 1
ATOM 928 N N . LYS A 1 114 ? -16.631 2.799 13.814 1.00 95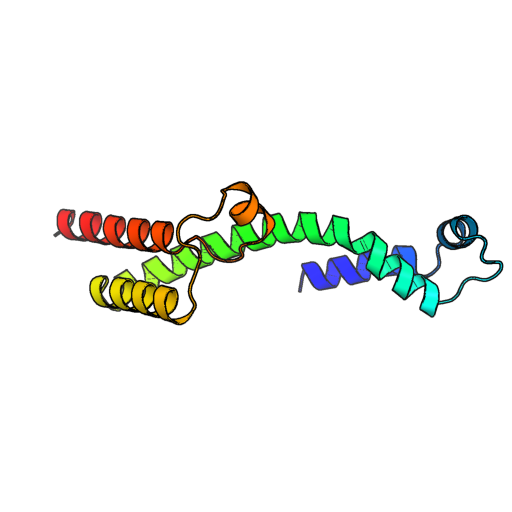.88 114 LYS A N 1
ATOM 929 C CA . LYS A 1 114 ? -18.020 2.438 13.486 1.00 95.88 114 LYS A CA 1
ATOM 930 C C . LYS A 1 114 ? -18.194 0.922 13.355 1.00 95.88 114 LYS A C 1
ATOM 932 O O . LYS A 1 114 ? -19.189 0.406 13.861 1.00 95.88 114 LYS A O 1
ATOM 937 N N . ALA A 1 115 ? -17.251 0.225 12.719 1.00 95.75 115 ALA A N 1
ATOM 938 C CA . ALA A 1 115 ? -17.268 -1.232 12.596 1.00 95.75 115 ALA A CA 1
ATOM 939 C C . ALA A 1 115 ? -17.198 -1.911 13.975 1.00 95.75 115 ALA A C 1
ATOM 941 O O . ALA A 1 115 ? -18.084 -2.693 14.311 1.00 95.75 115 ALA A O 1
ATOM 942 N N . ILE A 1 116 ? -16.254 -1.507 14.833 1.00 95.44 116 ILE A N 1
ATOM 943 C CA . ILE A 1 116 ? -16.106 -2.045 16.198 1.00 95.44 116 ILE A CA 1
ATOM 944 C C . ILE A 1 116 ? -17.382 -1.842 17.030 1.00 95.44 116 ILE A C 1
ATOM 946 O O . ILE A 1 116 ? -17.848 -2.753 17.712 1.00 95.44 116 ILE A O 1
ATOM 950 N N . ARG A 1 117 ? -18.000 -0.656 16.955 1.00 94.75 117 ARG A N 1
ATOM 951 C CA . ARG A 1 117 ? -19.269 -0.382 17.654 1.00 94.75 117 ARG A CA 1
ATOM 952 C C . ARG A 1 117 ? -20.426 -1.241 17.149 1.00 94.75 117 ARG A C 1
ATOM 954 O O . ARG A 1 117 ? -21.333 -1.545 17.918 1.00 94.75 117 ARG A O 1
ATOM 961 N N . ARG A 1 118 ? -20.428 -1.606 15.865 1.00 92.62 118 ARG A N 1
ATOM 962 C CA . ARG A 1 118 ? -21.438 -2.506 15.298 1.00 92.62 118 ARG A CA 1
ATOM 963 C C . ARG A 1 118 ? -21.270 -3.920 15.853 1.00 92.62 118 ARG A C 1
ATOM 965 O O . ARG A 1 118 ? -22.263 -4.497 16.279 1.00 92.62 118 ARG A O 1
ATOM 972 N N . LEU A 1 119 ? -20.035 -4.417 15.927 1.00 88.75 119 LEU A N 1
ATOM 973 C CA . LEU A 1 119 ? -19.714 -5.716 16.532 1.00 88.75 119 LEU A CA 1
ATOM 974 C C . LEU A 1 119 ? -20.149 -5.787 18.003 1.00 88.75 119 LEU A C 1
ATOM 976 O O . LEU A 1 119 ? -20.730 -6.779 18.431 1.00 88.75 119 LEU A O 1
ATOM 980 N N . GLN A 1 120 ? -19.944 -4.705 18.765 1.00 84.62 120 GLN A N 1
ATOM 981 C CA . GLN A 1 120 ? -20.414 -4.616 20.153 1.00 84.62 120 GLN A CA 1
ATOM 982 C C . GLN A 1 120 ? -21.923 -4.820 20.296 1.00 84.62 120 GLN A C 1
ATOM 984 O O . GLN A 1 120 ? -22.341 -5.526 21.204 1.00 84.62 120 GLN A O 1
ATOM 989 N N . ARG A 1 121 ? -22.728 -4.181 19.436 1.00 79.81 121 ARG A N 1
ATOM 990 C CA . ARG A 1 121 ? -24.194 -4.293 19.498 1.00 79.81 121 ARG A CA 1
ATOM 991 C C . ARG A 1 121 ? -24.641 -5.723 19.232 1.00 79.81 121 ARG A C 1
ATOM 993 O O . ARG A 1 121 ? -25.339 -6.295 20.051 1.00 79.81 121 ARG A O 1
ATOM 1000 N N . VAL A 1 122 ? -24.126 -6.315 18.158 1.00 74.56 122 VAL A N 1
ATOM 1001 C CA . VAL A 1 122 ? -24.444 -7.691 17.760 1.00 74.56 122 VAL A CA 1
ATOM 1002 C C . VAL A 1 122 ? -24.116 -8.700 18.867 1.00 74.56 122 VAL A C 1
ATOM 1004 O O . VAL A 1 122 ? -24.929 -9.567 19.161 1.00 74.56 122 VAL A O 1
ATOM 1007 N N . ASN A 1 123 ? -22.967 -8.565 19.536 1.00 69.25 123 ASN A N 1
ATOM 1008 C CA . ASN A 1 123 ? -22.611 -9.454 20.648 1.00 69.25 123 ASN A CA 1
ATOM 1009 C C . ASN A 1 123 ? -23.499 -9.268 21.884 1.00 69.25 123 ASN A C 1
ATOM 1011 O O . ASN A 1 123 ? -23.647 -10.202 22.662 1.00 69.25 123 ASN A O 1
ATOM 1015 N N . ASN A 1 124 ? -24.059 -8.076 22.082 1.00 66.81 124 ASN A N 1
ATOM 1016 C CA . ASN A 1 124 ? -24.928 -7.778 23.215 1.00 66.81 124 ASN A CA 1
ATOM 1017 C C . ASN A 1 124 ? -26.384 -8.219 22.974 1.00 66.81 124 ASN A C 1
ATOM 1019 O O . ASN A 1 124 ? -27.127 -8.333 23.937 1.00 66.81 124 ASN A O 1
ATOM 1023 N N . ASP A 1 125 ? -26.768 -8.459 21.714 1.00 68.25 125 ASP A N 1
ATOM 1024 C CA . ASP A 1 125 ? -28.086 -8.976 21.312 1.00 68.25 125 ASP A CA 1
ATOM 1025 C C . ASP A 1 125 ? -28.122 -10.524 21.241 1.00 68.25 125 ASP A C 1
ATOM 1027 O O . ASP A 1 125 ? -29.193 -11.116 21.128 1.00 68.25 125 ASP A O 1
ATOM 1031 N N . MET A 1 126 ? -26.956 -11.188 21.278 1.00 58.69 126 MET A N 1
ATOM 1032 C CA . MET A 1 126 ? -26.805 -12.657 21.254 1.00 58.69 126 MET A CA 1
ATOM 1033 C C . MET A 1 126 ? -26.607 -13.297 22.644 1.00 58.69 126 MET A C 1
ATOM 1035 O O . MET A 1 126 ? -26.436 -14.515 22.729 1.00 58.69 126 MET A O 1
ATOM 1039 N N . VAL A 1 127 ? -26.602 -12.493 23.713 1.00 50.19 127 VAL A N 1
ATOM 1040 C CA . VAL A 1 127 ? -26.493 -12.910 25.126 1.00 50.19 127 VAL A CA 1
ATOM 1041 C C . VAL A 1 127 ? -27.791 -12.565 25.837 1.00 50.19 127 VAL A C 1
ATOM 1043 O O . VAL A 1 127 ? -28.264 -13.419 26.617 1.00 50.19 127 VAL A O 1
#

Solvent-accessible surface area (backbone atoms only — not comparable to full-atom values): 7244 Å² total; per-residue (Å²): 106,71,67,61,51,52,50,54,54,54,46,65,66,47,53,78,41,61,66,65,37,50,77,71,73,44,94,66,90,45,67,69,57,29,54,53,52,45,59,61,67,41,47,69,56,48,51,57,53,41,29,57,50,18,53,53,40,30,50,50,50,52,55,50,51,50,51,51,34,70,71,69,68,48,54,67,59,53,47,50,49,55,51,50,54,34,59,78,64,68,50,75,70,80,68,57,68,68,56,43,54,62,69,33,49,58,68,50,64,60,58,52,49,52,50,55,54,51,53,53,51,56,60,64,75,75,109

Nearest PDB structures (foldseek):
  6bh8-assembly1_A  TM=8.630E-01  e=1.481E-04  Homo sapiens
  2ypt-assembly4_E  TM=8.707E-01  e=2.449E-04  Homo sapiens
  2ypt-assembly2_A  TM=8.711E-01  e=2.449E-04  Homo sapiens
  4aw6-assembly1_A  TM=8.560E-01  e=4.788E-04  Homo sapiens
  4il3-assembly2_B  TM=8.454E-01  e=9.362E-04  Saccharomyces mikatae

Radius of gyration: 22.15 Å; Cα contacts (8 Å, |Δi|>4): 76; chains: 1; bounding box: 51×27×56 Å

Sequence (127 aa):
ILTTGLMFFILSIFINNRELFAAFRMEHTSIYASLFFFGFLYVPIDMILSVFGNMLSRRHEYEADDYAVTTYRKPQSMIAALKKLSVDNLSNLTPHPFKVILTYSHPPVLERIKAIRRLQRVNNDMV

Secondary structure (DSSP, 8-state):
-HHHHHHHHHHHHHTT-HHHHHHTT-SS--HHHHHHHHHHHHHHHHHHHHHHHHHHHHHHHHHHHHHHHHHH--HHHHHHHHHHHHHHTT--SS--HHHHHHH-SS--HHHHHHHHHHHHHHHHH--

pLDDT: mean 91.57, std 7.04, range [50.19, 97.5]

Foldseek 3Di:
DVVVVVLVVVLVVQQPDVVVCVVVVHPDRDNVVSVVVSVVVCVVVVQVVVLVQLVVLQVVQLVVLLVCCVVVVCLVVVLVVLVVVCVVVVNDQDDDPVCSSRPNSYDRSVVSNVSSVVSVVVVVVVD